Protein AF-A0AA39FCH0-F1 (afdb_monomer)

Mean predicted aligned error: 21.78 Å

Sequence (129 aa):
MNYFLRTLVMFVTIFALVSDEVHARPTYGIISRQKRVSDQRLAELETLLALSRTHGKLVTVPVAFGRIDPIRIGRRRRSSLEYDLQKLRNILQEVTRNSLPISDEDDDMLITSWQNENNRDDETEAQLI

Secondary structure (DSSP, 8-state):
-HHHHHHHHHHHHHHHHH-TT---S--SSS-----PPPHHHHHHHHHHHHHHHHTTS-----GGGGTS-TTTSS---S--HHHHHHHHHHHHHHHHHHS----TTSHHHHHHHHHHHHHHHHHHHHT--

pLDDT: mean 70.54, std 13.03, range [47.0, 93.56]

Structure (mmCIF, N/CA/C/O backbone):
data_AF-A0AA39FCH0-F1
#
_entry.id   AF-A0AA39FCH0-F1
#
loop_
_atom_site.group_PDB
_atom_site.id
_atom_site.type_symbol
_atom_site.label_atom_id
_atom_site.label_alt_id
_atom_site.label_comp_id
_atom_site.label_asym_id
_atom_site.label_entity_id
_atom_site.label_seq_id
_atom_site.pdbx_PDB_ins_code
_atom_site.Cartn_x
_atom_site.Cartn_y
_atom_site.Cartn_z
_atom_site.occupancy
_atom_site.B_iso_or_equiv
_atom_site.auth_seq_id
_atom_site.auth_comp_id
_atom_site.auth_asym_id
_atom_site.auth_atom_id
_atom_site.pdbx_PDB_model_num
ATOM 1 N N . MET A 1 1 ? 31.346 16.354 -65.420 1.00 65.56 1 MET A N 1
ATOM 2 C CA . MET A 1 1 ? 30.843 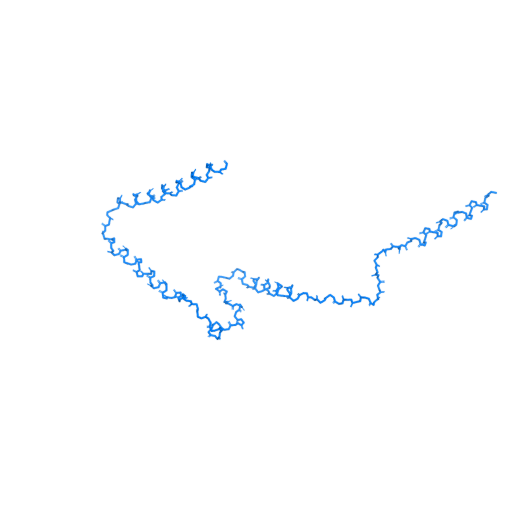16.893 -64.135 1.00 65.56 1 MET A CA 1
ATOM 3 C C . MET A 1 1 ? 29.553 16.232 -63.643 1.00 65.56 1 MET A C 1
ATOM 5 O O . MET A 1 1 ? 29.443 15.969 -62.455 1.00 65.56 1 MET A O 1
ATOM 9 N N . ASN A 1 2 ? 28.609 15.892 -64.526 1.00 79.44 2 ASN A N 1
ATOM 10 C CA . ASN A 1 2 ? 27.287 15.372 -64.128 1.00 79.44 2 ASN A CA 1
ATOM 11 C C . ASN A 1 2 ? 27.318 14.000 -63.424 1.00 79.44 2 ASN A C 1
ATOM 13 O O . ASN A 1 2 ? 26.500 13.739 -62.547 1.00 79.44 2 ASN A O 1
ATOM 17 N N . TYR A 1 3 ? 28.282 13.137 -63.763 1.00 87.00 3 TYR A N 1
ATOM 18 C CA . TYR A 1 3 ? 28.445 11.834 -63.106 1.00 87.00 3 TYR A CA 1
ATOM 19 C C . TYR A 1 3 ? 28.911 11.962 -61.653 1.00 87.00 3 TYR A C 1
ATOM 21 O O . TYR A 1 3 ? 28.395 11.260 -60.795 1.00 87.00 3 TYR A O 1
ATOM 29 N N . PHE A 1 4 ? 29.807 12.914 -61.376 1.00 88.56 4 PHE A N 1
ATOM 30 C CA . PHE A 1 4 ? 30.314 13.187 -60.029 1.00 88.56 4 PHE A CA 1
ATOM 31 C C . PHE A 1 4 ? 29.209 13.711 -59.099 1.00 88.56 4 PHE A C 1
ATOM 33 O O . PHE A 1 4 ? 29.068 13.268 -57.961 1.00 88.56 4 PHE A O 1
ATOM 40 N N . LEU A 1 5 ? 28.367 14.608 -59.619 1.00 87.44 5 LEU A N 1
ATOM 41 C CA . LEU A 1 5 ? 27.200 15.120 -58.901 1.00 87.44 5 LEU A CA 1
ATOM 42 C C . LEU A 1 5 ? 26.180 14.007 -58.613 1.00 87.44 5 LEU A C 1
ATOM 44 O O . LEU A 1 5 ? 25.688 13.910 -57.493 1.00 87.44 5 LEU A O 1
ATOM 48 N N . ARG A 1 6 ? 25.926 13.103 -59.575 1.00 89.81 6 ARG A N 1
ATOM 49 C CA . ARG A 1 6 ? 25.059 11.929 -59.354 1.00 89.81 6 ARG A CA 1
ATOM 50 C C . ARG A 1 6 ? 25.612 10.985 -58.293 1.00 89.81 6 ARG A C 1
ATOM 52 O O . ARG A 1 6 ? 24.844 10.526 -57.453 1.00 89.81 6 ARG A O 1
ATOM 59 N N . THR A 1 7 ? 26.911 10.694 -58.309 1.00 91.12 7 THR A N 1
ATOM 60 C CA . THR A 1 7 ? 27.515 9.798 -57.311 1.00 91.12 7 THR A CA 1
ATOM 61 C C . THR A 1 7 ? 27.472 10.396 -55.909 1.00 91.12 7 THR A C 1
ATOM 63 O O . THR A 1 7 ? 27.208 9.670 -54.957 1.00 91.12 7 THR A O 1
ATOM 66 N N . LEU A 1 8 ? 27.656 11.714 -55.781 1.00 93.56 8 LEU A N 1
ATOM 67 C CA . LEU A 1 8 ? 27.592 12.411 -54.496 1.00 93.56 8 LEU A CA 1
ATOM 68 C C . LEU A 1 8 ? 26.171 12.395 -53.923 1.00 93.56 8 LEU A C 1
ATOM 70 O O . LEU A 1 8 ? 25.986 12.045 -52.761 1.00 93.56 8 LEU A O 1
ATOM 74 N N . VAL A 1 9 ? 25.164 12.689 -54.750 1.00 92.25 9 VAL A N 1
ATOM 75 C CA . VAL A 1 9 ? 23.755 12.623 -54.333 1.00 92.25 9 VAL A CA 1
ATOM 76 C C . VAL A 1 9 ? 23.379 11.198 -53.922 1.00 92.25 9 VAL A C 1
ATOM 78 O O . VAL A 1 9 ? 22.789 11.019 -52.861 1.00 92.25 9 VAL A O 1
ATOM 81 N N . MET A 1 10 ? 23.781 10.176 -54.686 1.00 91.62 10 MET A N 1
ATOM 82 C CA . MET A 1 10 ? 23.536 8.772 -54.323 1.00 91.62 10 MET A CA 1
ATOM 83 C C . MET A 1 10 ? 24.147 8.414 -52.964 1.00 91.62 10 MET A C 1
ATOM 85 O O . MET A 1 10 ? 23.466 7.818 -52.136 1.00 91.62 10 MET A O 1
ATOM 89 N N . PHE A 1 11 ? 25.391 8.823 -52.701 1.00 90.69 11 PHE A N 1
ATOM 90 C CA . PHE A 1 11 ? 26.051 8.575 -51.417 1.00 90.69 11 PHE A CA 1
ATOM 91 C C . PHE A 1 11 ? 25.333 9.245 -50.243 1.00 90.69 11 PHE A C 1
ATOM 93 O O . PHE A 1 11 ? 25.097 8.595 -49.229 1.00 90.69 11 PHE A O 1
ATOM 100 N N . VAL A 1 12 ? 24.945 10.515 -50.386 1.00 90.56 12 VAL A N 1
ATOM 101 C CA . VAL A 1 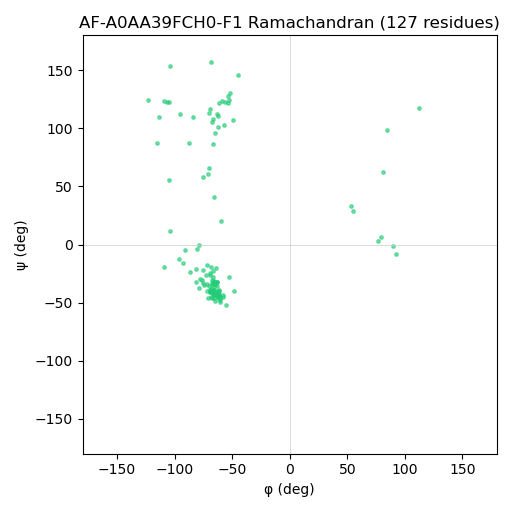12 ? 24.210 11.254 -49.345 1.00 90.56 12 VAL A CA 1
ATOM 102 C C . VAL A 1 12 ? 22.846 10.619 -49.081 1.00 90.56 12 VAL A C 1
ATOM 104 O O . VAL A 1 12 ? 22.449 10.477 -47.929 1.00 90.56 12 VAL A O 1
ATOM 107 N N . THR A 1 13 ? 22.154 10.177 -50.132 1.00 85.50 13 THR A N 1
ATOM 108 C CA . THR A 1 13 ? 20.843 9.522 -50.002 1.00 85.50 13 THR A CA 1
ATOM 109 C C . THR A 1 13 ? 20.965 8.178 -49.281 1.00 85.50 13 THR A C 1
ATOM 111 O O . THR A 1 13 ? 20.176 7.888 -48.389 1.00 85.50 13 THR A O 1
ATOM 114 N N . ILE A 1 14 ? 21.988 7.380 -49.608 1.00 86.00 14 ILE A N 1
ATOM 115 C CA . ILE A 1 14 ? 22.280 6.116 -48.914 1.00 86.00 14 ILE A CA 1
ATOM 116 C C . ILE A 1 14 ? 22.618 6.378 -47.445 1.00 86.00 14 ILE A C 1
ATOM 118 O O . ILE A 1 14 ? 22.106 5.689 -46.571 1.00 86.00 14 ILE A O 1
ATOM 122 N N . PHE A 1 15 ? 23.440 7.388 -47.154 1.00 84.00 15 PHE A N 1
ATOM 123 C CA . PHE A 1 15 ? 23.817 7.713 -45.780 1.00 84.00 15 PHE A CA 1
ATOM 124 C C . PHE A 1 15 ? 22.617 8.193 -44.954 1.00 84.00 15 PHE A C 1
ATOM 126 O O . PHE A 1 15 ? 22.476 7.795 -43.802 1.00 84.00 15 PHE A O 1
ATOM 133 N N . ALA A 1 16 ? 21.722 8.985 -45.551 1.00 80.50 16 ALA A 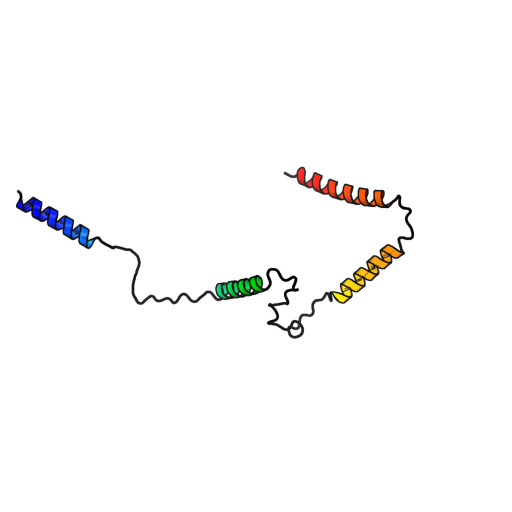N 1
ATOM 134 C CA . ALA A 1 16 ? 20.477 9.416 -44.919 1.00 80.50 16 ALA A CA 1
ATOM 135 C C . ALA A 1 16 ? 19.536 8.234 -44.633 1.00 80.50 16 ALA A C 1
ATOM 137 O O . ALA A 1 16 ? 19.009 8.145 -43.532 1.00 80.50 16 ALA A O 1
ATOM 138 N N . LEU A 1 17 ? 19.395 7.292 -45.575 1.00 76.88 17 LEU A N 1
ATOM 139 C CA . LEU A 1 17 ? 18.588 6.077 -45.392 1.00 76.88 17 LEU A CA 1
ATOM 140 C C . LEU A 1 17 ? 19.173 5.111 -44.349 1.00 76.88 17 LEU A C 1
ATOM 142 O O . LEU A 1 17 ? 18.428 4.393 -43.695 1.00 76.88 17 LEU A O 1
ATOM 146 N N . VAL A 1 18 ? 20.499 5.076 -44.194 1.00 75.69 18 VAL A N 1
ATOM 147 C CA . VAL A 1 18 ? 21.187 4.249 -43.184 1.00 75.69 18 VAL A CA 1
ATOM 148 C C . VAL A 1 18 ? 21.189 4.915 -41.801 1.00 75.69 18 VAL A C 1
ATOM 150 O O . VAL A 1 18 ? 21.343 4.229 -40.795 1.00 75.69 18 VAL A O 1
ATOM 153 N N . SER A 1 19 ? 21.011 6.237 -41.732 1.00 69.06 19 SER A N 1
ATOM 154 C CA . SER A 1 19 ? 21.006 6.997 -40.473 1.00 69.06 19 SER A CA 1
ATOM 155 C C . SER A 1 19 ? 19.675 6.939 -39.722 1.00 69.06 19 SER A C 1
ATOM 157 O O . SER A 1 19 ? 19.596 7.475 -38.613 1.00 69.06 19 SER A O 1
ATOM 159 N N . ASP A 1 20 ? 18.650 6.294 -40.286 1.00 62.41 20 ASP A N 1
ATOM 160 C CA . ASP A 1 20 ? 17.423 6.028 -39.547 1.00 62.41 20 ASP A CA 1
ATOM 161 C C . ASP A 1 20 ? 17.721 5.034 -38.418 1.00 62.41 20 ASP A C 1
ATOM 163 O O . ASP A 1 20 ? 17.967 3.846 -38.611 1.00 62.41 20 ASP A O 1
ATOM 167 N N . GLU A 1 21 ? 17.690 5.593 -37.210 1.00 58.81 21 GLU A N 1
ATOM 168 C CA . GLU A 1 21 ? 17.690 4.918 -35.920 1.00 58.81 21 GLU A CA 1
ATOM 169 C C . GLU A 1 21 ? 19.038 4.430 -35.371 1.00 58.81 21 GLU A C 1
ATOM 171 O O . GLU A 1 21 ? 19.183 3.298 -34.911 1.00 58.81 21 GLU A O 1
ATOM 176 N N . VAL A 1 22 ? 19.954 5.373 -35.126 1.00 59.00 22 VAL A N 1
ATOM 177 C CA . VAL A 1 22 ? 20.733 5.318 -33.869 1.00 59.00 22 VAL A CA 1
ATOM 178 C C . VAL A 1 22 ? 19.830 5.775 -32.715 1.00 59.00 22 VAL A C 1
ATOM 180 O O . VAL A 1 22 ? 20.097 6.748 -32.010 1.00 59.00 22 VAL A O 1
ATOM 183 N N . HIS A 1 23 ? 18.706 5.081 -32.520 1.00 54.19 23 HIS A N 1
ATOM 184 C CA . HIS A 1 23 ? 18.000 5.143 -31.254 1.00 54.19 23 HIS A CA 1
ATOM 185 C C . HIS A 1 23 ? 18.918 4.472 -30.236 1.00 54.19 23 HIS A C 1
ATOM 187 O O . HIS A 1 23 ? 19.063 3.252 -30.211 1.00 54.19 23 HIS A O 1
ATOM 193 N N . ALA A 1 24 ? 19.547 5.279 -29.382 1.00 53.28 24 ALA A N 1
ATOM 194 C CA . ALA A 1 24 ? 20.332 4.855 -28.224 1.00 53.28 24 ALA A CA 1
ATOM 195 C C . ALA A 1 24 ? 19.460 4.179 -27.140 1.00 53.28 24 ALA A C 1
ATOM 197 O O . ALA A 1 24 ? 19.610 4.421 -25.943 1.00 53.28 24 ALA A O 1
ATOM 198 N N . ARG A 1 25 ? 18.511 3.336 -27.551 1.00 54.09 25 ARG A N 1
ATOM 199 C CA . ARG A 1 25 ? 17.705 2.495 -26.686 1.00 54.09 25 ARG A CA 1
ATOM 200 C C . ARG A 1 25 ? 18.092 1.052 -26.987 1.00 54.09 25 ARG A C 1
ATOM 202 O O . ARG A 1 25 ? 17.753 0.568 -28.066 1.00 54.09 25 ARG A O 1
ATOM 209 N N . PRO A 1 26 ? 18.778 0.350 -26.067 1.00 57.75 26 PRO A N 1
ATOM 210 C CA . PRO A 1 26 ? 19.036 -1.068 -26.240 1.00 57.75 26 PRO A CA 1
ATOM 211 C C . PRO A 1 26 ? 17.682 -1.773 -26.264 1.00 57.75 26 PRO A C 1
ATOM 213 O O . PRO A 1 26 ? 17.024 -1.947 -25.237 1.00 57.75 26 PRO A O 1
ATOM 216 N N . THR A 1 27 ? 17.236 -2.109 -27.466 1.00 63.19 27 THR A N 1
ATOM 217 C CA . THR A 1 27 ? 16.025 -2.878 -27.699 1.00 63.19 27 THR A CA 1
ATOM 218 C C . THR A 1 27 ? 16.500 -4.260 -28.120 1.00 63.19 27 THR A C 1
ATOM 220 O O . THR A 1 27 ? 17.240 -4.385 -29.086 1.00 63.19 27 THR A O 1
ATOM 223 N N . TYR A 1 28 ? 16.062 -5.263 -27.359 1.00 59.91 28 TYR A N 1
ATOM 224 C CA . TYR A 1 28 ? 16.293 -6.701 -27.525 1.00 59.91 28 TYR A CA 1
ATOM 225 C C . TYR A 1 28 ? 17.587 -7.297 -26.949 1.00 59.91 28 TYR A C 1
ATOM 227 O O . TYR A 1 28 ? 18.620 -7.387 -27.597 1.00 59.91 28 TYR A O 1
ATOM 235 N N . GLY A 1 29 ? 17.428 -7.882 -25.755 1.00 62.22 29 GLY A N 1
ATOM 236 C CA . GLY A 1 29 ? 18.051 -9.166 -25.434 1.00 62.22 29 GLY A CA 1
ATOM 237 C C . GLY A 1 29 ? 19.161 -9.139 -24.383 1.00 62.22 29 GLY A C 1
ATOM 238 O O . GLY A 1 29 ? 20.244 -8.629 -24.612 1.00 62.22 29 GLY A O 1
ATOM 239 N N . ILE A 1 30 ? 18.917 -9.847 -23.275 1.00 56.78 30 ILE A N 1
ATOM 240 C CA . ILE A 1 30 ? 19.914 -10.472 -22.376 1.00 56.78 30 ILE A CA 1
ATOM 241 C C . ILE A 1 30 ? 20.413 -9.655 -21.166 1.00 56.78 30 ILE A C 1
ATOM 243 O O . ILE A 1 30 ? 20.956 -10.245 -20.239 1.00 56.78 30 ILE A O 1
ATOM 247 N N . ILE A 1 31 ? 20.084 -8.368 -21.013 1.00 57.16 31 ILE A N 1
ATOM 248 C CA . ILE A 1 31 ? 20.087 -7.747 -19.665 1.00 57.16 31 ILE A CA 1
ATOM 249 C C . ILE A 1 31 ? 18.647 -7.576 -19.195 1.00 57.16 31 ILE A C 1
ATOM 251 O O . ILE A 1 31 ? 18.186 -6.495 -18.835 1.00 57.16 31 ILE A O 1
ATOM 255 N N . SER A 1 32 ? 17.908 -8.686 -19.179 1.00 62.34 32 SER A N 1
ATOM 256 C CA . SER A 1 32 ? 16.674 -8.801 -18.409 1.00 62.34 32 SER A CA 1
ATOM 257 C C . SER A 1 32 ? 17.039 -8.838 -16.925 1.00 62.34 32 SER A C 1
ATOM 259 O O . SER A 1 32 ? 16.856 -9.848 -16.242 1.00 62.34 32 SER A O 1
ATOM 261 N N . ARG A 1 33 ? 17.579 -7.737 -16.390 1.00 58.53 33 ARG A N 1
ATOM 262 C CA . ARG A 1 33 ? 17.526 -7.515 -14.951 1.00 58.53 33 ARG A CA 1
ATOM 263 C C . ARG A 1 33 ? 16.049 -7.320 -14.661 1.00 58.53 33 ARG A C 1
ATOM 265 O O . ARG A 1 33 ? 15.548 -6.202 -14.731 1.00 58.53 33 ARG A O 1
ATOM 272 N N . GLN A 1 34 ? 15.345 -8.430 -14.437 1.00 64.81 34 GLN A N 1
ATOM 273 C CA . GLN A 1 34 ? 13.969 -8.434 -13.978 1.00 64.81 34 GLN A CA 1
ATOM 274 C C . GLN A 1 34 ? 13.961 -7.491 -12.787 1.00 64.81 34 GLN A C 1
ATOM 276 O O . GLN A 1 34 ? 14.595 -7.767 -11.764 1.00 64.81 34 GLN A O 1
ATOM 281 N N . LYS A 1 35 ? 13.370 -6.307 -12.978 1.00 64.62 35 LYS A N 1
ATOM 282 C CA . LYS A 1 35 ? 13.273 -5.309 -11.927 1.00 64.62 35 LYS A CA 1
ATOM 283 C C . LYS A 1 35 ? 12.389 -5.963 -10.884 1.00 64.62 35 LYS A C 1
ATOM 285 O O . LYS A 1 35 ? 11.173 -5.992 -11.043 1.00 64.62 35 LYS A O 1
ATOM 290 N N . ARG A 1 36 ? 13.019 -6.580 -9.881 1.00 66.69 36 ARG A N 1
ATOM 291 C CA . ARG A 1 36 ? 12.311 -7.097 -8.720 1.00 66.69 36 ARG A CA 1
ATOM 292 C C . ARG A 1 36 ? 11.519 -5.914 -8.205 1.00 66.69 36 ARG A C 1
ATOM 294 O O . ARG A 1 36 ? 12.068 -4.822 -8.023 1.00 66.69 36 ARG A O 1
ATOM 301 N N . VAL A 1 37 ? 10.209 -6.100 -8.152 1.00 69.94 37 VAL A N 1
ATOM 302 C CA . VAL A 1 37 ? 9.317 -5.120 -7.555 1.00 69.94 37 VAL A CA 1
ATOM 303 C C . VAL A 1 37 ? 9.895 -4.876 -6.169 1.00 69.94 37 VAL A C 1
ATOM 305 O O . VAL A 1 37 ? 10.196 -5.835 -5.467 1.00 69.94 37 VAL A O 1
ATOM 308 N N . SER A 1 38 ? 10.188 -3.619 -5.834 1.00 80.12 38 SER A N 1
ATOM 309 C CA . SER A 1 38 ? 10.645 -3.323 -4.481 1.00 80.12 38 SER A CA 1
ATOM 310 C C . SER A 1 38 ? 9.530 -3.787 -3.554 1.00 80.12 38 SER A C 1
ATOM 312 O O . SER A 1 38 ? 8.395 -3.344 -3.743 1.00 80.12 38 SER A O 1
ATOM 314 N N . ASP A 1 39 ? 9.824 -4.668 -2.598 1.00 86.25 39 ASP A N 1
ATOM 315 C CA . ASP A 1 39 ? 8.836 -5.139 -1.618 1.00 86.25 39 ASP A CA 1
ATOM 316 C C . ASP A 1 39 ? 8.161 -3.942 -0.920 1.00 86.25 39 ASP A C 1
ATOM 318 O O . ASP A 1 39 ? 6.976 -3.978 -0.597 1.00 86.25 39 ASP A O 1
ATOM 322 N N . GLN A 1 40 ? 8.882 -2.816 -0.831 1.00 88.38 40 GLN A N 1
ATOM 323 C CA . GLN A 1 40 ? 8.359 -1.511 -0.433 1.00 88.38 40 GLN A CA 1
ATOM 324 C C . GLN A 1 40 ? 7.172 -1.044 -1.293 1.00 88.38 40 GLN A C 1
ATOM 326 O O . GLN A 1 40 ? 6.129 -0.692 -0.756 1.00 88.38 40 GLN A O 1
ATOM 331 N N . ARG A 1 41 ? 7.297 -1.049 -2.628 1.00 86.88 41 ARG A N 1
ATOM 332 C CA . ARG A 1 41 ? 6.216 -0.602 -3.526 1.00 86.88 41 ARG A CA 1
ATOM 333 C C . ARG A 1 41 ? 5.010 -1.526 -3.474 1.00 86.88 41 ARG A C 1
ATOM 335 O O . ARG A 1 41 ? 3.886 -1.069 -3.652 1.00 86.88 41 ARG A O 1
ATOM 342 N N . LEU A 1 42 ? 5.241 -2.817 -3.253 1.00 90.25 42 LEU A N 1
ATOM 343 C CA . LEU A 1 42 ? 4.158 -3.772 -3.070 1.00 90.25 42 LEU A CA 1
ATOM 344 C C . LEU A 1 42 ? 3.393 -3.470 -1.774 1.00 90.25 42 LEU A C 1
ATOM 346 O O . LEU A 1 42 ? 2.172 -3.356 -1.812 1.00 90.25 42 LEU A O 1
ATOM 350 N N . ALA A 1 43 ? 4.100 -3.218 -0.670 1.00 88.19 43 ALA A N 1
ATOM 351 C CA . ALA A 1 43 ? 3.487 -2.808 0.593 1.00 88.19 43 ALA A CA 1
ATOM 352 C C . ALA A 1 43 ? 2.732 -1.466 0.483 1.00 88.19 43 ALA A C 1
ATOM 354 O O . ALA A 1 43 ? 1.629 -1.321 1.012 1.00 88.19 43 ALA A O 1
ATOM 355 N N . GLU A 1 44 ? 3.276 -0.488 -0.245 1.00 90.69 44 GLU A N 1
ATOM 356 C CA . GLU A 1 44 ? 2.599 0.790 -0.515 1.00 90.69 44 GLU A CA 1
ATOM 357 C C . GLU A 1 44 ? 1.293 0.585 -1.298 1.00 90.69 44 GLU A C 1
ATOM 359 O O . GLU A 1 44 ? 0.256 1.145 -0.949 1.00 90.69 44 GLU A O 1
ATOM 364 N N . LEU A 1 45 ? 1.301 -0.267 -2.324 1.00 92.06 45 LEU A N 1
ATOM 365 C CA . LEU A 1 45 ? 0.093 -0.563 -3.095 1.00 92.06 45 LEU A CA 1
ATOM 366 C C . LEU A 1 45 ? -0.946 -1.331 -2.275 1.00 92.06 45 LEU A C 1
ATOM 368 O O . LEU A 1 45 ? -2.136 -1.023 -2.360 1.00 92.06 45 LEU A O 1
ATOM 372 N N . GLU A 1 46 ? -0.520 -2.299 -1.463 1.00 88.62 46 GLU A N 1
ATOM 373 C CA . GLU A 1 46 ? -1.416 -3.031 -0.563 1.00 88.62 46 GLU A CA 1
ATOM 374 C C . GLU A 1 46 ? -2.083 -2.099 0.452 1.00 88.62 46 GLU A C 1
ATOM 376 O O . GLU A 1 46 ? -3.290 -2.201 0.686 1.00 88.62 46 GLU A O 1
ATOM 381 N N . THR A 1 47 ? -1.326 -1.160 1.022 1.00 86.38 47 THR A N 1
ATOM 382 C CA . THR A 1 47 ? -1.863 -0.192 1.989 1.00 86.38 47 THR A CA 1
ATOM 383 C C . THR A 1 47 ? -2.812 0.805 1.330 1.00 86.38 47 THR A C 1
ATOM 385 O O . THR A 1 47 ? -3.879 1.064 1.884 1.00 86.38 47 THR A O 1
ATOM 388 N N . LEU A 1 48 ? -2.505 1.300 0.126 1.00 89.75 48 LEU A N 1
ATOM 389 C CA . LEU A 1 48 ? -3.386 2.206 -0.621 1.00 89.75 48 LEU A CA 1
ATOM 390 C C . LEU A 1 48 ? -4.700 1.512 -1.013 1.00 89.75 48 LEU A C 1
ATOM 392 O O . LEU A 1 48 ? -5.780 2.075 -0.837 1.00 89.75 48 LEU A O 1
ATOM 396 N N . LEU A 1 49 ? -4.635 0.259 -1.470 1.00 89.12 49 LEU A N 1
ATOM 397 C CA . LEU A 1 49 ? -5.818 -0.556 -1.764 1.00 89.12 49 LEU A CA 1
ATOM 398 C C . LEU A 1 49 ? -6.673 -0.800 -0.511 1.00 89.12 49 LEU A C 1
ATOM 400 O O . LEU A 1 49 ? -7.901 -0.772 -0.574 1.00 89.12 49 LEU A O 1
ATOM 404 N N . ALA A 1 50 ? -6.041 -1.062 0.632 1.00 84.38 50 ALA A N 1
ATOM 405 C CA . ALA A 1 50 ? -6.754 -1.232 1.891 1.00 84.38 50 ALA A CA 1
ATOM 406 C C . ALA A 1 50 ? -7.413 0.084 2.341 1.00 84.38 50 ALA A C 1
ATOM 408 O O . ALA A 1 50 ? -8.579 0.079 2.735 1.00 84.38 50 ALA A O 1
ATOM 409 N N . LEU A 1 51 ? -6.711 1.212 2.199 1.00 82.31 51 LEU A N 1
ATOM 410 C CA . LEU A 1 51 ? -7.212 2.533 2.565 1.00 82.31 51 LEU A CA 1
ATOM 411 C C . LEU A 1 51 ? -8.382 2.974 1.677 1.00 82.31 51 LEU A C 1
ATOM 413 O O . LEU A 1 51 ? -9.384 3.471 2.192 1.00 82.31 51 LEU A O 1
ATOM 417 N N . SER A 1 52 ? -8.306 2.740 0.365 1.00 84.06 52 SER A N 1
ATOM 418 C CA . SER A 1 52 ? -9.389 3.074 -0.569 1.00 84.06 52 SER A CA 1
ATOM 419 C C . SER A 1 52 ? -10.670 2.286 -0.286 1.00 84.06 52 SER A C 1
ATOM 421 O O . SER A 1 52 ? -11.763 2.825 -0.428 1.00 84.06 52 SER A O 1
ATOM 423 N N . ARG A 1 53 ? -10.557 1.044 0.203 1.00 78.44 53 ARG A N 1
ATOM 424 C CA . ARG A 1 53 ? -11.707 0.241 0.660 1.00 78.44 53 ARG A CA 1
ATOM 425 C C . ARG A 1 53 ? -12.340 0.768 1.948 1.00 78.44 53 ARG A C 1
ATOM 427 O O . ARG A 1 53 ? -13.521 0.519 2.185 1.00 78.44 53 ARG A O 1
ATOM 434 N N . THR A 1 54 ? -11.567 1.459 2.784 1.00 73.75 54 THR A N 1
ATOM 435 C CA . THR A 1 54 ? -12.047 2.072 4.034 1.00 73.75 54 THR A CA 1
ATOM 436 C C . THR A 1 54 ? -12.491 3.526 3.863 1.00 73.75 54 THR A C 1
ATOM 438 O O . THR A 1 54 ? -13.202 4.050 4.717 1.00 73.75 54 THR A O 1
ATOM 441 N N . HIS A 1 55 ? -12.116 4.176 2.757 1.00 72.12 55 HIS A N 1
ATOM 442 C CA . HIS A 1 55 ? -12.481 5.557 2.463 1.00 72.12 55 HIS A CA 1
ATOM 443 C C . HIS A 1 55 ? -14.010 5.704 2.360 1.00 72.12 55 HIS A C 1
ATOM 445 O O . HIS A 1 55 ? -14.659 5.031 1.563 1.00 72.12 55 HIS A O 1
ATOM 451 N N . GLY A 1 56 ? -14.592 6.576 3.189 1.00 65.56 56 GLY A N 1
ATOM 452 C CA . GLY A 1 56 ? -16.036 6.848 3.219 1.00 65.56 56 GLY A CA 1
ATOM 453 C C . GLY A 1 56 ? -16.864 5.959 4.156 1.00 65.56 56 GLY A C 1
ATOM 454 O O . GLY A 1 56 ? -18.066 6.179 4.284 1.00 65.56 56 GLY A O 1
ATOM 455 N N . LYS A 1 57 ? -16.256 4.992 4.855 1.00 68.06 57 LYS A N 1
ATOM 456 C CA . LYS A 1 57 ? -16.904 4.278 5.965 1.00 68.06 57 LYS A CA 1
ATOM 457 C C . LYS A 1 57 ? -16.254 4.717 7.270 1.00 68.06 57 LYS A C 1
ATOM 459 O O . LYS A 1 57 ? -15.047 4.571 7.427 1.00 68.06 57 LYS A O 1
ATOM 464 N N . LEU A 1 58 ? -17.051 5.225 8.213 1.00 57.69 58 LEU A N 1
ATOM 465 C CA . LEU A 1 58 ? -16.620 5.552 9.578 1.00 57.69 58 LEU A CA 1
ATOM 466 C C . LEU A 1 58 ? -16.361 4.249 10.364 1.00 57.69 58 LEU A C 1
ATOM 468 O O . LEU A 1 58 ? -17.056 3.907 11.314 1.00 57.69 58 LEU A O 1
ATOM 472 N N . VAL A 1 59 ? -15.418 3.443 9.886 1.00 59.78 59 VAL A N 1
ATOM 473 C CA . VAL A 1 59 ? -15.034 2.164 10.475 1.00 59.78 59 VAL A CA 1
ATOM 474 C C . VAL A 1 59 ? -13.707 2.398 11.165 1.00 59.78 59 VAL A C 1
ATOM 476 O O . VAL A 1 59 ? -12.743 2.842 10.544 1.00 59.78 59 VAL A O 1
ATOM 479 N N . THR A 1 60 ? -13.665 2.115 12.464 1.00 64.06 60 THR A N 1
ATOM 480 C CA . THR A 1 60 ? -12.429 2.100 13.240 1.00 64.06 60 THR A CA 1
ATOM 481 C C . THR A 1 60 ? -11.473 1.114 12.577 1.00 64.06 60 THR A C 1
ATOM 483 O O . THR A 1 60 ? -11.664 -0.094 12.664 1.00 64.06 60 THR A O 1
ATOM 486 N N . VAL A 1 61 ? -10.478 1.619 11.841 1.00 64.69 61 VAL A N 1
ATOM 487 C CA . VAL A 1 61 ? -9.538 0.762 11.110 1.00 64.69 61 VAL A CA 1
ATOM 488 C C . VAL A 1 61 ? -8.766 -0.068 12.142 1.00 64.69 61 VAL A C 1
ATOM 490 O O . VAL A 1 61 ? -8.012 0.504 12.939 1.00 64.69 61 VAL A O 1
ATOM 493 N N . PRO A 1 62 ? -8.960 -1.400 12.189 1.00 66.81 62 PRO A N 1
ATOM 494 C CA . PRO A 1 62 ? -8.256 -2.235 13.147 1.00 66.81 62 PRO A CA 1
ATOM 495 C C . PRO A 1 62 ? -6.764 -2.291 12.797 1.00 66.81 62 PRO A C 1
ATOM 497 O O . PRO A 1 62 ? -6.366 -2.091 11.646 1.00 66.81 62 PRO A O 1
ATOM 500 N N . VAL A 1 63 ? -5.925 -2.590 13.793 1.00 66.19 63 VAL A N 1
ATOM 501 C CA . VAL A 1 63 ? -4.472 -2.747 13.606 1.00 66.19 63 VAL A CA 1
ATOM 502 C C . VAL A 1 63 ? -4.205 -3.741 12.466 1.00 66.19 63 VAL A C 1
ATOM 504 O O . VAL A 1 63 ? -4.801 -4.816 12.424 1.00 66.19 63 VAL A O 1
ATOM 507 N N . ALA A 1 64 ? -3.338 -3.360 11.521 1.00 66.69 64 ALA A N 1
ATOM 508 C CA . ALA A 1 64 ? -3.013 -4.147 10.326 1.00 66.69 64 ALA A CA 1
ATOM 509 C C . ALA A 1 64 ? -4.238 -4.591 9.492 1.00 66.69 64 ALA A C 1
ATOM 511 O O . ALA A 1 64 ? -4.234 -5.679 8.913 1.00 66.69 64 ALA A O 1
ATOM 512 N N . PHE A 1 65 ? -5.301 -3.777 9.450 1.00 70.81 65 PHE A N 1
ATOM 513 C CA . PHE A 1 65 ? -6.544 -4.070 8.724 1.00 70.81 65 PHE A CA 1
ATOM 514 C C . PHE A 1 65 ? -7.188 -5.415 9.114 1.00 70.81 65 PHE A C 1
ATOM 516 O O . PHE A 1 65 ? -7.846 -6.054 8.297 1.00 70.81 65 PHE A O 1
ATOM 523 N N . GLY A 1 66 ? -6.986 -5.869 10.356 1.00 70.06 66 GLY A N 1
ATOM 5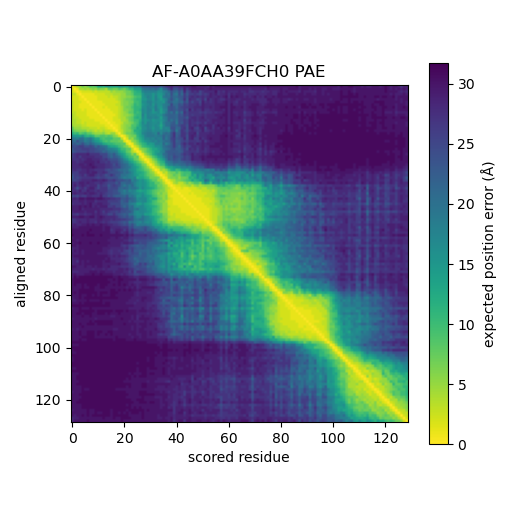24 C CA . GLY A 1 66 ? -7.583 -7.109 10.859 1.00 70.06 66 GLY A CA 1
ATOM 525 C C . GLY A 1 66 ? -6.867 -8.386 10.413 1.00 70.06 66 GLY A C 1
ATOM 526 O O . GLY A 1 66 ? -7.335 -9.473 10.728 1.00 70.06 66 GLY A O 1
ATOM 527 N N . ARG A 1 67 ? -5.712 -8.292 9.732 1.00 71.44 67 ARG A N 1
ATOM 528 C CA . ARG A 1 67 ? -4.847 -9.464 9.476 1.00 71.44 67 ARG A CA 1
ATOM 529 C C . ARG A 1 67 ? -4.197 -10.013 10.744 1.00 71.44 67 ARG A C 1
ATOM 531 O O . ARG A 1 67 ? -3.705 -11.137 10.750 1.00 71.44 67 ARG A O 1
ATOM 538 N N . ILE A 1 68 ? -4.145 -9.199 11.790 1.00 69.81 68 ILE A N 1
ATOM 539 C CA . ILE A 1 68 ? -3.494 -9.518 13.048 1.00 69.81 68 ILE A CA 1
ATOM 540 C C . ILE A 1 68 ? -4.527 -9.377 14.157 1.00 69.81 68 ILE A C 1
ATOM 542 O O . ILE A 1 68 ? -5.079 -8.295 14.350 1.00 69.81 68 ILE A O 1
ATOM 546 N N . ASP A 1 69 ? -4.719 -10.447 14.927 1.00 70.12 69 ASP A N 1
ATOM 547 C CA . ASP A 1 69 ? -5.514 -10.396 16.147 1.00 70.12 69 ASP A CA 1
ATOM 548 C C . ASP A 1 69 ? -4.755 -9.594 17.217 1.00 70.12 69 ASP A C 1
ATOM 550 O O . ASP A 1 69 ? -3.725 -10.059 17.727 1.00 70.12 69 ASP A O 1
ATOM 554 N N . PRO A 1 70 ? -5.246 -8.412 17.632 1.00 68.12 70 PRO A N 1
ATOM 555 C CA . PRO A 1 70 ? -4.566 -7.588 18.632 1.00 68.12 70 PRO A CA 1
ATOM 556 C C . PRO A 1 70 ? -4.491 -8.275 20.006 1.00 68.12 70 PRO A C 1
ATOM 558 O O . PRO A 1 70 ? -3.632 -7.942 20.819 1.00 68.12 70 PRO A O 1
ATOM 561 N N . ILE A 1 71 ? -5.359 -9.263 20.250 1.00 69.31 71 ILE A N 1
ATOM 562 C CA . ILE A 1 71 ? -5.366 -10.102 21.455 1.00 69.31 71 ILE A CA 1
ATOM 563 C C . ILE A 1 71 ? -4.178 -11.078 21.448 1.00 69.31 71 ILE A C 1
ATOM 565 O O . ILE A 1 71 ? -3.607 -11.361 22.499 1.00 69.31 71 ILE A O 1
ATOM 569 N N . ARG A 1 72 ? -3.767 -11.562 20.268 1.00 69.69 72 ARG A N 1
ATOM 570 C CA . ARG A 1 72 ? -2.683 -12.546 20.117 1.00 69.69 72 ARG A CA 1
ATOM 571 C C . ARG A 1 72 ? -1.298 -11.906 20.029 1.00 69.69 72 ARG A C 1
ATOM 573 O O . ARG A 1 72 ? -0.324 -12.562 20.375 1.00 69.69 72 ARG A O 1
ATOM 580 N N . ILE A 1 73 ? -1.194 -10.639 19.611 1.00 69.31 73 ILE A N 1
ATOM 581 C CA . ILE A 1 73 ? 0.102 -9.964 19.398 1.00 69.31 73 ILE A CA 1
ATOM 582 C C . ILE A 1 73 ? 0.787 -9.468 20.688 1.00 69.31 73 ILE A C 1
ATOM 584 O O . ILE A 1 73 ? 1.876 -8.904 20.648 1.00 69.31 73 ILE A O 1
ATOM 588 N N . GLY A 1 74 ? 0.172 -9.683 21.855 1.00 61.22 74 GLY A N 1
ATOM 589 C CA . GLY A 1 74 ? 0.855 -9.579 23.150 1.00 61.22 74 GLY A CA 1
ATOM 590 C C . GLY A 1 74 ? 1.125 -8.162 23.669 1.00 61.22 74 GLY A C 1
ATOM 591 O O . GLY A 1 74 ? 1.682 -8.020 24.756 1.00 61.22 74 GLY A O 1
ATOM 592 N N . ARG A 1 75 ? 0.691 -7.099 22.974 1.00 63.50 75 ARG A N 1
ATOM 593 C CA . ARG A 1 75 ? 0.769 -5.718 23.488 1.00 63.50 75 ARG A CA 1
ATOM 594 C C . ARG A 1 75 ? -0.621 -5.124 23.6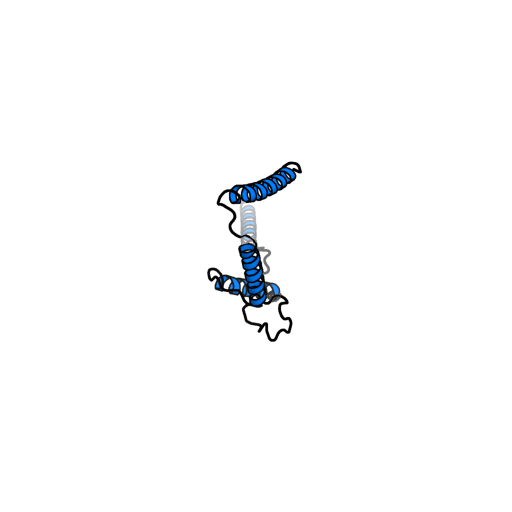91 1.00 63.50 75 ARG A C 1
ATOM 596 O O . ARG A 1 75 ? -1.175 -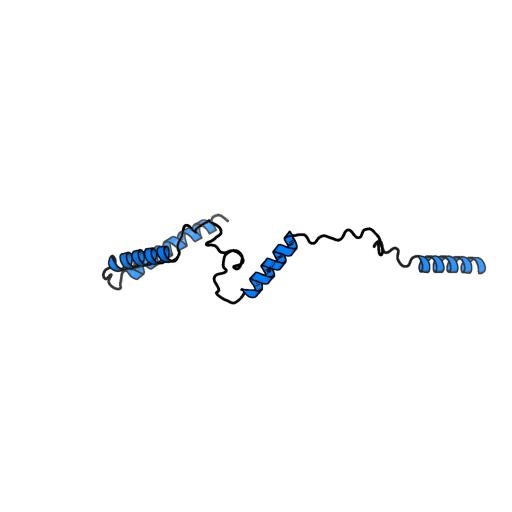4.455 22.822 1.00 63.50 75 ARG A O 1
ATOM 603 N N . ARG A 1 76 ? -1.176 -5.368 24.881 1.00 63.00 76 ARG A N 1
ATOM 604 C CA . ARG A 1 76 ? -2.417 -4.747 25.364 1.00 63.00 76 ARG A CA 1
ATOM 605 C C . ARG A 1 76 ? -2.253 -3.223 25.316 1.00 63.00 76 ARG A C 1
ATOM 607 O O . ARG A 1 76 ? -1.314 -2.686 25.909 1.00 63.00 76 ARG A O 1
ATOM 614 N N . ARG A 1 77 ? -3.133 -2.521 24.586 1.00 64.75 77 ARG A N 1
ATOM 615 C CA . ARG A 1 77 ? -3.223 -1.053 24.675 1.00 64.75 77 ARG A CA 1
ATOM 616 C C . ARG A 1 77 ? -3.413 -0.696 26.152 1.00 64.75 77 ARG A C 1
ATOM 618 O O . ARG A 1 77 ? -4.260 -1.284 26.818 1.00 64.75 77 ARG A O 1
ATOM 625 N N . ARG A 1 78 ? -2.576 0.212 26.665 1.00 63.38 78 ARG A N 1
ATOM 626 C CA . ARG A 1 78 ? -2.632 0.657 28.069 1.00 63.38 78 ARG A CA 1
ATOM 627 C C . ARG A 1 78 ? -3.919 1.432 28.370 1.00 63.38 78 ARG A C 1
ATOM 629 O O . ARG A 1 78 ? -4.342 1.450 29.515 1.00 63.38 78 ARG A O 1
ATOM 636 N N . SER A 1 79 ? -4.541 2.004 27.342 1.00 62.41 79 SER A N 1
ATOM 637 C CA . SER A 1 79 ? -5.867 2.607 27.390 1.00 62.41 79 SER A CA 1
ATOM 638 C C . SER A 1 79 ? -6.922 1.604 26.930 1.00 62.41 79 SER A C 1
ATOM 640 O O . SER A 1 79 ? -6.974 1.202 25.762 1.00 62.41 79 SER A O 1
ATOM 642 N N . SER A 1 80 ? -7.772 1.176 27.857 1.00 68.81 80 SER A N 1
ATOM 643 C CA . SER A 1 80 ? -9.069 0.607 27.508 1.00 68.81 80 SER A CA 1
ATOM 644 C C . SER A 1 80 ? -10.032 1.768 27.321 1.00 68.81 80 SER A C 1
ATOM 646 O O . SER A 1 80 ? -10.408 2.406 28.299 1.00 68.81 80 SER A O 1
ATOM 648 N N . LEU A 1 81 ? -10.428 2.014 26.070 1.00 70.00 81 LEU A N 1
ATOM 649 C CA . LEU A 1 81 ? -11.340 3.094 25.684 1.00 70.00 81 LEU A CA 1
ATOM 650 C C . LEU A 1 81 ? -12.588 3.129 26.576 1.00 70.00 81 LEU A C 1
ATOM 652 O O . LEU A 1 81 ? -13.010 4.192 27.001 1.00 70.00 81 LEU A O 1
ATOM 656 N N . GLU A 1 82 ? -13.132 1.965 26.921 1.00 74.44 82 GLU A N 1
ATOM 657 C CA . GLU A 1 82 ? -14.317 1.861 27.772 1.00 74.44 82 GLU A CA 1
ATOM 658 C C . GLU A 1 82 ? -14.082 2.352 29.209 1.00 74.44 82 GLU A C 1
ATOM 660 O O . GLU A 1 82 ? -14.884 3.121 29.732 1.00 74.44 82 GLU A O 1
ATOM 665 N N . TYR A 1 83 ? -12.941 2.006 29.814 1.00 76.75 83 TYR A N 1
ATOM 666 C CA . TYR A 1 83 ? -12.555 2.524 31.132 1.00 76.75 83 TYR A CA 1
ATOM 667 C C . TYR A 1 83 ? -12.293 4.031 31.089 1.00 76.75 83 TYR A C 1
ATOM 669 O O . TYR A 1 83 ? -12.712 4.753 31.991 1.00 76.75 83 TYR A O 1
ATOM 677 N N . ASP A 1 84 ? -11.635 4.513 30.033 1.00 79.19 84 ASP A N 1
ATOM 678 C CA . ASP A 1 84 ? -11.305 5.929 29.882 1.00 79.19 84 ASP A CA 1
ATOM 679 C C . ASP A 1 84 ? -12.567 6.774 29.655 1.00 79.19 84 ASP A C 1
ATOM 681 O O . ASP A 1 84 ? -12.709 7.834 30.263 1.00 79.19 84 ASP A O 1
ATOM 685 N N . LEU A 1 85 ? -13.531 6.281 28.868 1.00 83.62 85 LEU A N 1
ATOM 686 C CA . LEU A 1 85 ? -14.838 6.922 28.690 1.00 83.62 85 LEU A CA 1
ATOM 687 C C . LEU A 1 85 ? -15.665 6.908 29.973 1.00 83.62 85 LEU A C 1
ATOM 689 O O . LEU A 1 85 ? -16.329 7.893 30.287 1.00 83.62 85 LEU A O 1
ATOM 693 N N . GLN A 1 86 ? -15.628 5.815 30.732 1.00 84.81 86 GLN A N 1
ATOM 694 C CA . GLN A 1 86 ? -16.349 5.730 31.996 1.00 84.81 86 GLN A CA 1
ATOM 695 C C . GLN A 1 86 ? -15.729 6.647 33.057 1.00 84.81 86 GLN A C 1
ATOM 697 O O . GLN A 1 86 ? -16.454 7.328 33.781 1.00 84.81 86 GLN A O 1
ATOM 702 N N . LYS A 1 87 ? -14.396 6.745 33.098 1.00 87.88 87 LYS A N 1
ATOM 703 C CA . LYS A 1 87 ? -13.670 7.703 33.937 1.00 87.88 87 LYS A CA 1
ATOM 704 C C . LYS A 1 87 ? -13.986 9.143 33.536 1.00 87.88 87 LYS A C 1
ATOM 706 O O . LYS A 1 87 ? -14.268 9.954 34.411 1.00 87.88 87 LYS A O 1
ATOM 711 N N . LEU A 1 88 ? -13.998 9.447 32.238 1.00 86.56 88 LEU A N 1
ATOM 712 C CA . LEU A 1 88 ? -14.375 10.763 31.721 1.00 86.56 88 LEU A CA 1
ATOM 713 C C . LEU A 1 88 ? -15.818 11.116 32.094 1.00 86.56 88 LEU A C 1
ATOM 715 O O . LEU A 1 88 ? -16.067 12.210 32.584 1.00 86.56 88 LEU A O 1
ATOM 719 N N . ARG A 1 89 ? -16.762 10.183 31.925 1.00 87.88 89 ARG A N 1
ATOM 720 C CA . ARG A 1 89 ? -18.162 10.366 32.331 1.00 87.88 89 ARG A CA 1
ATOM 721 C C . ARG A 1 89 ? -18.281 10.661 33.822 1.00 87.88 89 ARG A C 1
ATOM 723 O O . ARG A 1 89 ? -19.038 11.550 34.189 1.00 87.88 89 ARG A O 1
ATOM 730 N N . ASN A 1 90 ? -17.542 9.938 34.661 1.00 89.62 90 ASN A N 1
ATOM 731 C CA . ASN A 1 90 ? -17.543 10.176 36.101 1.00 89.62 90 ASN A CA 1
ATOM 732 C C . ASN A 1 90 ? -16.989 11.566 36.435 1.00 89.62 90 ASN A C 1
ATOM 734 O O . ASN A 1 90 ? -17.606 12.273 37.220 1.00 89.62 90 ASN A O 1
ATOM 738 N N . ILE A 1 91 ? -15.893 11.985 35.791 1.00 90.56 91 ILE A N 1
ATOM 739 C CA . ILE A 1 91 ? -15.325 13.332 35.956 1.00 90.56 91 ILE A CA 1
ATOM 740 C C . ILE A 1 91 ? -16.335 14.400 35.531 1.00 90.56 91 ILE A C 1
ATOM 742 O O . ILE A 1 91 ? -16.571 15.338 36.280 1.00 90.56 91 ILE A O 1
ATOM 746 N N . LEU A 1 92 ? -16.967 14.253 34.363 1.00 88.38 92 LEU A N 1
ATOM 747 C CA . LEU A 1 92 ? -17.975 15.203 33.886 1.00 88.38 92 LEU A CA 1
ATOM 748 C C . LEU A 1 92 ? -19.173 15.271 34.831 1.00 88.38 92 LEU A C 1
ATOM 750 O O . LEU A 1 92 ? -19.612 16.356 35.179 1.00 88.38 92 LEU A O 1
ATOM 754 N N . GLN A 1 93 ? -19.667 14.125 35.296 1.00 87.31 93 GLN A N 1
ATOM 755 C CA . GLN A 1 93 ? -20.769 14.073 36.249 1.00 87.31 93 GLN A CA 1
ATOM 756 C C . GLN A 1 93 ? -20.392 14.694 37.599 1.00 87.31 93 GLN A C 1
ATOM 758 O O . GLN A 1 93 ? -21.243 15.294 38.248 1.00 87.31 93 GLN A O 1
ATOM 763 N N . GLU A 1 94 ? -19.137 14.569 38.023 1.00 83.81 94 GLU A N 1
ATOM 764 C CA . GLU A 1 94 ? -18.622 15.191 39.241 1.00 83.81 94 GLU A CA 1
ATOM 765 C C . GLU A 1 94 ? -18.467 16.707 39.084 1.00 83.81 94 GLU A C 1
ATOM 767 O O . GLU A 1 94 ? -18.890 17.443 39.969 1.00 83.81 94 GLU A O 1
ATOM 772 N N . VAL A 1 95 ? -17.997 17.192 37.932 1.00 83.69 95 VAL A N 1
ATOM 773 C CA . VAL A 1 95 ? -17.996 18.625 37.591 1.00 83.69 95 VAL A CA 1
ATOM 774 C C . VAL A 1 95 ? -19.424 19.175 37.583 1.00 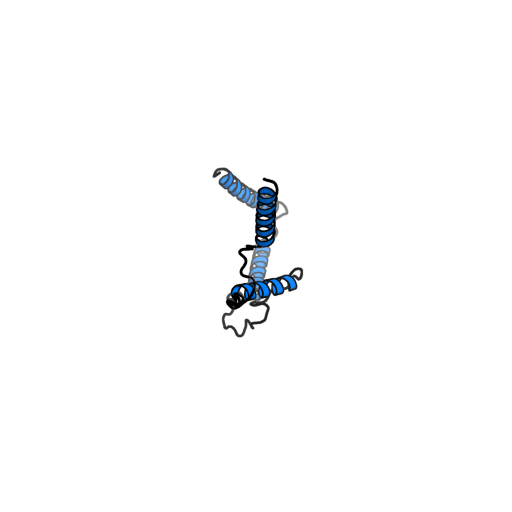83.69 95 VAL A C 1
ATOM 776 O O . VAL A 1 95 ? -19.691 20.148 38.279 1.00 83.69 95 VAL A O 1
ATOM 779 N N . THR A 1 96 ? -20.360 18.506 36.900 1.00 81.31 96 THR A N 1
ATOM 780 C CA . THR A 1 96 ? -21.779 18.900 36.839 1.00 81.31 96 THR A CA 1
ATOM 781 C C . THR A 1 96 ? -22.470 18.850 38.203 1.00 81.31 96 THR A C 1
ATOM 783 O O . THR A 1 96 ? -23.389 19.618 38.460 1.00 81.31 96 THR A O 1
ATOM 786 N N . ARG A 1 97 ? -22.072 17.935 39.093 1.00 68.94 97 ARG A N 1
ATOM 787 C CA . ARG A 1 97 ? -22.657 17.810 40.436 1.00 68.94 97 ARG A CA 1
ATOM 788 C C . ARG A 1 97 ? -22.069 18.818 41.421 1.00 68.94 97 ARG A C 1
ATOM 790 O O . ARG A 1 97 ? -22.780 19.257 42.320 1.00 68.94 97 ARG A O 1
ATOM 797 N N . ASN A 1 98 ? -20.795 19.164 41.254 1.00 67.44 98 ASN A N 1
ATOM 798 C CA . ASN A 1 98 ? -20.131 20.207 42.030 1.00 67.44 98 ASN A CA 1
ATOM 799 C C . ASN A 1 98 ? -20.556 21.611 41.569 1.00 67.44 98 ASN A C 1
ATOM 801 O O . ASN A 1 98 ? -20.489 22.547 42.360 1.00 67.44 98 ASN A O 1
ATOM 805 N N . SER A 1 99 ? -21.060 21.754 40.339 1.00 60.31 99 SER A N 1
ATOM 806 C CA . SER A 1 99 ? -21.804 22.928 39.879 1.00 60.31 99 SER A CA 1
ATOM 807 C C . SER A 1 99 ? -23.302 22.781 40.198 1.00 60.31 99 SER A C 1
ATOM 809 O O . SER A 1 99 ? -24.076 22.286 39.382 1.00 60.31 99 SER A O 1
ATOM 811 N N . LEU A 1 100 ? -23.743 23.184 41.391 1.00 53.81 100 LEU A N 1
ATOM 812 C CA . LEU A 1 100 ? -25.173 23.334 41.709 1.00 53.81 100 LEU A CA 1
ATOM 813 C C . LEU A 1 100 ? -25.557 24.823 41.718 1.00 53.81 100 LEU A C 1
ATOM 815 O O . LEU A 1 100 ? -24.725 25.653 42.077 1.00 53.81 100 LEU A O 1
ATOM 819 N N . PRO A 1 101 ? -26.834 25.138 41.445 1.00 50.41 101 PRO A N 1
ATOM 820 C CA . PRO A 1 101 ? -27.214 25.855 40.234 1.00 50.41 101 PRO A CA 1
ATOM 821 C C . PRO A 1 101 ? -26.568 27.244 40.211 1.00 50.41 101 PRO A C 1
ATOM 823 O O . PRO A 1 101 ? -26.910 28.127 40.997 1.00 50.41 101 PRO A O 1
ATOM 826 N N . ILE A 1 102 ? -25.622 27.432 39.308 1.00 50.00 102 ILE A N 1
ATOM 827 C CA . ILE A 1 102 ? -25.184 28.773 38.972 1.00 50.00 102 ILE A CA 1
ATOM 828 C C . ILE A 1 102 ? -26.358 29.408 38.221 1.00 50.00 102 ILE A C 1
ATOM 830 O O . ILE A 1 102 ? -26.822 28.868 37.220 1.00 50.00 102 ILE A O 1
ATOM 834 N N . SER A 1 103 ? -26.913 30.466 38.815 1.00 53.88 103 SER A N 1
ATOM 835 C CA . SER A 1 103 ? -27.869 31.376 38.182 1.00 53.88 103 SER A CA 1
ATOM 836 C C . SER A 1 103 ? -27.369 31.725 36.780 1.00 53.88 103 SER A C 1
ATOM 838 O O . SER A 1 103 ? -26.158 31.835 36.603 1.00 53.88 103 SER A O 1
ATOM 840 N N . ASP A 1 104 ? -28.277 31.913 35.820 1.00 55.22 104 ASP A N 1
ATOM 841 C CA . ASP A 1 104 ? -28.029 32.117 34.378 1.00 55.22 104 ASP A CA 1
ATOM 842 C C . ASP A 1 104 ? -27.158 33.359 34.015 1.00 55.22 104 ASP A C 1
ATOM 844 O O . ASP A 1 104 ? -27.209 33.854 32.894 1.00 55.22 104 ASP A O 1
ATOM 848 N N . GLU A 1 105 ? -26.371 33.897 34.951 1.00 55.72 105 GLU A N 1
ATOM 849 C CA . GLU A 1 105 ? -25.551 35.105 34.830 1.00 55.72 105 GLU A CA 1
ATOM 850 C C . GLU A 1 105 ? -24.029 34.828 34.777 1.00 55.72 105 GLU A C 1
ATOM 852 O O . GLU A 1 105 ? -23.295 35.679 34.277 1.00 55.72 105 GLU A O 1
ATOM 857 N N . ASP A 1 106 ? -23.523 33.662 35.218 1.00 55.75 106 ASP A N 1
ATOM 858 C CA . ASP A 1 106 ? -22.059 33.428 35.285 1.00 55.75 106 ASP A CA 1
ATOM 859 C C . ASP A 1 106 ? -21.457 32.686 34.068 1.00 55.75 106 ASP A C 1
ATOM 861 O O . ASP A 1 106 ? -20.232 32.683 33.897 1.00 55.75 106 ASP A O 1
ATOM 865 N N . ASP A 1 107 ? -22.273 32.093 33.185 1.00 57.19 107 ASP A N 1
ATOM 866 C CA . ASP A 1 107 ? -21.778 31.410 31.972 1.00 57.19 107 ASP A CA 1
ATOM 867 C C . ASP A 1 107 ? -21.105 32.394 30.994 1.00 57.19 107 ASP A C 1
ATOM 869 O O . ASP A 1 107 ? -20.091 32.068 30.366 1.00 57.19 107 ASP A O 1
ATOM 873 N N . ASP A 1 108 ? -21.579 33.642 30.949 1.00 57.75 108 ASP A N 1
ATOM 874 C CA . ASP A 1 108 ? -20.963 34.710 30.157 1.00 57.75 108 ASP A CA 1
ATOM 875 C C . ASP A 1 108 ? -19.569 35.100 30.693 1.00 57.75 108 ASP A C 1
ATOM 877 O O . ASP A 1 108 ? -18.686 35.504 29.927 1.00 57.75 108 ASP A O 1
ATOM 881 N N . MET A 1 109 ? -19.305 34.929 31.995 1.00 55.06 109 MET A N 1
ATOM 882 C CA . MET A 1 109 ? -18.014 35.283 32.599 1.00 55.06 109 MET A CA 1
ATOM 883 C C . MET A 1 109 ? -16.936 34.223 32.339 1.00 55.06 109 MET A C 1
ATOM 885 O O . MET A 1 109 ? -15.778 34.560 32.081 1.00 55.06 109 MET A O 1
ATOM 889 N N . LEU A 1 110 ? -17.300 32.938 32.353 1.00 58.06 110 LEU A N 1
ATOM 890 C CA . LEU A 1 110 ? -16.364 31.866 32.012 1.00 58.06 110 LEU A CA 1
ATOM 891 C C . LEU A 1 110 ? -16.044 31.867 30.517 1.00 58.06 110 LEU A C 1
ATOM 893 O O . LEU A 1 110 ? -14.871 31.820 30.150 1.00 58.06 110 LEU A O 1
ATOM 897 N N . ILE A 1 111 ? -17.047 31.988 29.643 1.00 61.31 111 ILE A N 1
ATOM 898 C CA . ILE A 1 111 ? -16.818 31.998 28.190 1.00 61.31 111 ILE A CA 1
ATOM 899 C C . ILE A 1 111 ? -15.929 33.182 27.788 1.00 61.31 111 ILE A C 1
ATOM 901 O O . ILE A 1 111 ? -15.010 33.010 26.987 1.00 61.31 111 ILE A O 1
ATOM 905 N N . THR A 1 112 ? -16.114 34.358 28.396 1.00 60.16 112 THR A N 1
ATOM 906 C CA . THR A 1 112 ? -15.233 35.509 28.147 1.00 60.16 112 THR A CA 1
ATOM 907 C C . THR A 1 112 ? -13.811 35.302 28.668 1.00 60.16 112 THR A C 1
ATOM 909 O O . THR A 1 112 ? -12.875 35.757 28.009 1.00 60.16 112 THR A O 1
ATOM 912 N N . SER A 1 113 ? -13.599 34.582 29.777 1.00 57.94 113 SER A N 1
ATOM 913 C CA . SER A 1 113 ? -12.243 34.286 30.265 1.00 57.94 113 SER A CA 1
ATOM 914 C C . SER A 1 113 ? -11.492 33.338 29.325 1.00 57.94 113 SER A C 1
ATOM 916 O O . SER A 1 113 ? -10.351 33.625 28.970 1.00 57.94 113 SER A O 1
ATOM 918 N N . TRP A 1 114 ? -12.135 32.262 28.857 1.00 58.50 114 TRP A N 1
ATOM 919 C CA . TRP A 1 114 ? -11.529 31.318 27.907 1.00 58.50 114 TRP A CA 1
ATOM 920 C C . TRP A 1 114 ? -11.300 31.949 26.523 1.00 58.50 114 TRP A C 1
ATOM 922 O O . TRP A 1 114 ? -10.290 31.671 25.879 1.00 58.50 114 TRP A O 1
ATOM 932 N N . GLN A 1 115 ? -12.190 32.840 26.072 1.00 60.22 115 GLN A N 1
ATOM 933 C CA . GLN A 1 115 ? -12.029 33.576 24.811 1.00 60.22 115 GLN A CA 1
ATOM 934 C C . GLN A 1 115 ? -10.890 34.612 24.882 1.00 60.22 115 GLN A C 1
ATOM 936 O O . GLN A 1 115 ? -10.186 34.828 23.897 1.00 60.22 115 GLN A O 1
ATOM 941 N N . ASN A 1 116 ? -10.694 35.252 26.039 1.00 55.22 116 ASN A N 1
ATOM 942 C CA . ASN A 1 116 ? -9.644 36.250 26.252 1.00 55.22 116 ASN A CA 1
ATOM 943 C C . ASN A 1 116 ? -8.251 35.616 26.429 1.00 55.22 116 ASN A C 1
ATOM 945 O O . ASN A 1 116 ? -7.258 36.226 26.048 1.00 55.22 116 ASN A O 1
ATOM 949 N N . GLU A 1 117 ? -8.170 34.398 26.974 1.00 57.84 117 GLU A N 1
ATOM 950 C CA . GLU A 1 117 ? -6.921 33.620 27.028 1.00 57.84 117 GLU A CA 1
ATOM 951 C C . GLU A 1 117 ? -6.447 33.261 25.607 1.00 57.8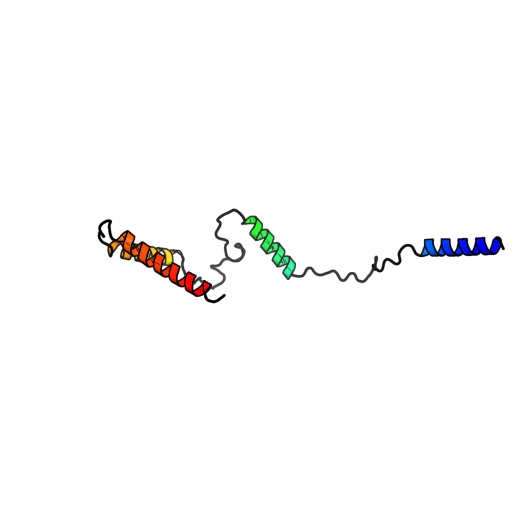4 117 GLU A C 1
ATOM 953 O O . GLU A 1 117 ? -5.318 33.571 25.242 1.00 57.84 117 GLU A O 1
ATOM 958 N N . ASN A 1 118 ? -7.344 32.743 24.757 1.00 57.62 118 ASN A N 1
ATOM 959 C CA . ASN A 1 118 ? -7.004 32.361 23.379 1.00 57.62 118 ASN A CA 1
ATOM 960 C C . ASN A 1 118 ? -6.555 33.550 22.509 1.00 57.62 118 ASN A C 1
ATOM 962 O O . ASN A 1 118 ? -5.649 33.412 21.696 1.00 57.62 118 ASN A O 1
ATOM 966 N N . ASN A 1 119 ? -7.146 34.736 22.697 1.00 58.00 119 ASN A N 1
ATOM 967 C CA . ASN A 1 119 ? -6.737 35.930 21.947 1.00 58.00 119 ASN A CA 1
ATOM 968 C C . ASN A 1 119 ? -5.341 36.449 22.340 1.00 58.00 119 ASN A C 1
ATOM 970 O O . ASN A 1 119 ? -4.703 37.131 21.540 1.00 58.00 119 ASN A O 1
ATOM 974 N N . ARG A 1 120 ? -4.857 36.159 23.555 1.00 56.28 120 ARG A N 1
ATOM 975 C CA . ARG A 1 120 ? -3.506 36.560 23.982 1.00 56.28 120 ARG A CA 1
ATOM 976 C C . ARG A 1 120 ? -2.425 35.713 23.332 1.00 56.28 120 ARG A C 1
ATOM 978 O O . ARG A 1 120 ? -1.365 36.242 23.009 1.00 56.28 120 ARG A O 1
ATOM 985 N N . ASP A 1 121 ? -2.703 34.434 23.118 1.00 56.69 121 ASP A N 1
ATOM 986 C CA . ASP A 1 121 ? -1.755 33.523 22.485 1.00 56.69 121 ASP A CA 1
ATOM 987 C C . ASP A 1 121 ? -1.566 33.881 20.999 1.00 56.69 121 ASP A C 1
ATOM 989 O O . ASP A 1 121 ? -0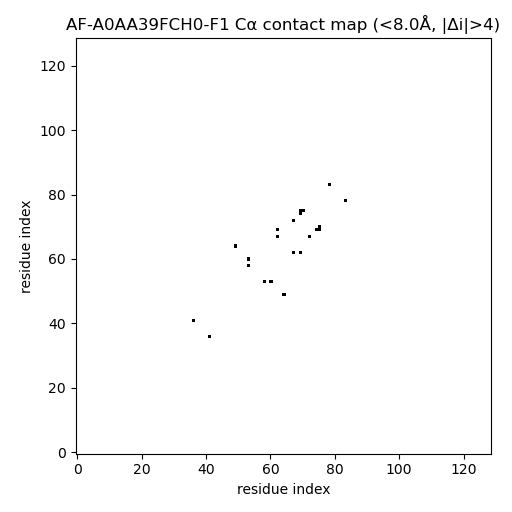.429 33.992 20.533 1.00 56.69 121 ASP A O 1
ATOM 993 N N . ASP A 1 122 ? -2.650 34.232 20.299 1.00 57.75 122 ASP A N 1
ATOM 994 C CA . ASP A 1 122 ? -2.612 34.665 18.893 1.00 57.75 122 ASP A CA 1
ATOM 995 C C . ASP A 1 122 ? -1.855 36.001 18.685 1.00 57.75 122 ASP A C 1
ATOM 997 O O . ASP A 1 122 ? -1.158 36.182 17.681 1.00 57.75 122 ASP A O 1
ATOM 1001 N N . GLU A 1 123 ? -1.918 36.942 19.638 1.00 58.09 123 GLU A N 1
ATOM 1002 C CA . GLU A 1 123 ? -1.160 38.207 19.564 1.00 58.09 123 GLU A CA 1
ATOM 1003 C C . GLU A 1 123 ? 0.349 38.029 19.799 1.00 58.09 123 GLU A C 1
ATOM 1005 O O . GLU A 1 123 ? 1.147 38.829 19.295 1.00 58.09 123 GLU A O 1
ATOM 1010 N N . THR A 1 124 ? 0.764 36.994 20.539 1.00 58.91 124 THR A N 1
ATOM 1011 C CA . THR A 1 124 ? 2.192 36.705 20.762 1.00 58.91 124 THR A CA 1
ATOM 1012 C C . THR A 1 124 ? 2.858 36.030 19.566 1.00 58.91 124 THR A C 1
ATOM 1014 O O . THR A 1 124 ? 4.041 36.275 19.319 1.00 58.91 124 THR A O 1
ATOM 1017 N N . GLU A 1 125 ? 2.114 35.256 18.771 1.00 56.50 125 GLU A N 1
ATOM 1018 C CA . GLU A 1 125 ? 2.638 34.657 17.537 1.00 56.50 125 GLU A CA 1
ATOM 1019 C C . GLU A 1 125 ? 2.763 35.681 16.396 1.00 56.50 125 GLU A C 1
ATOM 1021 O O . GLU A 1 125 ? 3.720 35.628 15.622 1.00 56.50 125 GLU A O 1
ATOM 1026 N N . ALA A 1 126 ? 1.872 36.678 16.326 1.00 57.47 126 ALA A N 1
ATOM 1027 C CA . ALA A 1 126 ? 1.919 37.728 15.301 1.00 57.47 126 ALA A CA 1
ATOM 1028 C C . ALA A 1 126 ? 3.064 38.749 15.485 1.00 57.47 126 ALA A C 1
ATOM 1030 O O . ALA A 1 126 ? 3.410 39.452 14.538 1.00 57.47 126 ALA A O 1
ATOM 1031 N N . GLN A 1 127 ? 3.663 38.839 16.678 1.00 55.34 127 GLN A N 1
ATOM 1032 C CA . GLN A 1 127 ? 4.812 39.718 16.961 1.00 55.34 127 GLN A CA 1
ATOM 1033 C C . GLN A 1 127 ? 6.176 39.039 16.738 1.00 55.34 127 GLN A C 1
ATOM 1035 O O . GLN A 1 127 ? 7.214 39.690 16.865 1.00 55.34 127 GLN A O 1
ATOM 1040 N N . LEU A 1 128 ? 6.188 37.742 16.411 1.00 55.47 128 LEU A N 1
ATOM 1041 C CA . LEU A 1 128 ? 7.395 36.948 16.147 1.00 55.47 128 LEU A CA 1
ATOM 1042 C C . LEU A 1 128 ? 7.640 36.683 14.647 1.00 55.47 128 LEU A C 1
ATOM 1044 O O . LEU A 1 128 ? 8.515 35.880 14.310 1.00 55.47 128 LEU A O 1
ATOM 1048 N N . ILE A 1 129 ? 6.909 37.373 13.760 1.00 47.00 129 ILE A N 1
ATOM 1049 C CA . ILE A 1 129 ? 7.111 37.386 12.299 1.00 47.00 129 ILE A CA 1
ATOM 1050 C C . ILE A 1 129 ? 7.632 38.752 11.851 1.00 47.00 129 ILE A C 1
ATOM 1052 O O . ILE A 1 129 ? 7.027 39.775 12.239 1.00 47.00 129 ILE A O 1
#

Solvent-accessible surface area (backbone atoms only — not comparable to full-atom values): 8233 Å² total; per-residue (Å²): 113,70,67,60,55,51,52,51,52,52,50,53,52,51,52,57,66,66,58,69,73,84,61,94,58,97,76,83,84,85,81,76,72,72,76,70,74,52,69,64,58,54,51,52,50,54,50,51,57,53,48,60,73,44,61,93,50,100,60,84,79,47,66,78,77,62,81,49,61,66,83,76,70,74,63,77,69,90,70,51,66,67,60,53,51,50,51,49,50,51,51,50,53,48,53,55,63,72,55,66,84,76,62,98,71,54,66,66,57,54,55,51,51,59,54,54,54,56,54,52,56,56,57,58,59,65,73,74,108

Organism: Microctonus hyperodae (NCBI:txid165561)

Radius of gyration: 37.49 Å; Cα contacts (8 Å, |Δi|>4): 11; chains: 1; bounding box: 59×52×106 Å

Foldseek 3Di:
DVVVVVVVVVVVVVVVVVPPDPPVDPDDDDPPPVPPDPVVVVVVVVVVVLVVVCPPPPDPQDVVNPPDDPVPVPDDDPDDVVVVVVVVVVVVVVVVVVCDDDDPPCVVVVVVVVVVVVVVVVVVVVVVD